Protein AF-A0A9D4U9C9-F1 (afdb_monomer_lite)

InterPro domains:
  IPR002347 Short-chain dehydrogenase/reductase SDR [PF00106] (94-155)
  IPR036291 NAD(P)-binding domain superfamily [SSF51735] (17-154)

Secondary structure (DSSP, 8-state):
------TT--PPPHHHHHHHHIIIIIIHHHHHHHHGGGPPP-TT-EEEEEE--GGGSGGG-S-HHHHHHHH-TTT--HHHHHHHHHHHHHHHHTT--TTTT--SSSHHHHHHHHHHHHHHHHHHHHGGGGS-TTS--EEEEEE---S--SGGGT--TTS-----

Sequence (164 aa):
MFKQETSEGFIIEYKSAKACIDANYYGAKHVTEALIPLLRPSSQGARIINVGSDYGQLSHLQSTKLQQELANLDNLSEAFIDKLLDTYLSDVKCQSLEGKGWPLKFPSYKMSKVALHAYTRVLAREVEKKLSPTSGRVFVNCVHPGYVRTDLTSLTDNQAWIPS

Foldseek 3Di:
DDDDDDDDDDQDDLVNLCVLLCVLAVVLVVVCLVCLAVQAADPVAAEAERAAAVLLQLVQFQDPVVSVCLVDLVNQDLVVLVVVSVVVSVCSVVVNPPPPRAGDPPRSNSSSRVSVQSVLSNCQVCSVVSYDPRNPHYYGYYDHPPDDDDVVVVDDPPDDDDDD

Organism: Adiantum capillus-veneris (NCBI:txid13818)

Radius of gyration: 18.34 Å; chains: 1; bounding box: 50×35×54 Å

pLDDT: mean 88.56, std 17.28, range [29.8, 98.88]

Structure (mmCIF, N/CA/C/O backbone):
data_AF-A0A9D4U9C9-F1
#
_entry.id   AF-A0A9D4U9C9-F1
#
loop_
_atom_site.group_PDB
_atom_site.id
_atom_site.type_symbol
_atom_site.label_atom_id
_atom_site.label_alt_id
_atom_site.label_comp_id
_atom_site.label_asym_id
_atom_site.label_entity_id
_atom_site.label_seq_id
_atom_site.pdbx_PDB_ins_code
_atom_site.Cartn_x
_atom_site.Cartn_y
_atom_site.Cartn_z
_atom_site.occupancy
_atom_site.B_iso_or_equiv
_atom_site.auth_seq_id
_atom_site.auth_comp_id
_atom_site.auth_asym_id
_atom_site.auth_atom_id
_atom_site.pdbx_PDB_model_num
ATOM 1 N N . MET A 1 1 ? -29.931 -2.023 32.016 1.00 37.03 1 MET A N 1
ATOM 2 C CA . MET A 1 1 ? -29.240 -2.555 30.821 1.00 37.03 1 MET A CA 1
ATOM 3 C C . MET A 1 1 ? -28.794 -1.354 30.007 1.00 37.03 1 MET A C 1
ATOM 5 O O . MET A 1 1 ? -29.619 -0.723 29.361 1.00 37.03 1 MET A O 1
ATOM 9 N N . PHE A 1 2 ? -27.548 -0.925 30.204 1.00 31.56 2 PHE A N 1
ATOM 10 C CA . PHE A 1 2 ? -27.045 0.353 29.703 1.00 31.56 2 PHE A CA 1
ATOM 11 C C . PHE A 1 2 ? -26.858 0.292 28.184 1.00 31.56 2 PHE A C 1
ATOM 13 O O . PHE A 1 2 ? -26.048 -0.487 27.691 1.00 31.56 2 PHE A O 1
ATOM 20 N N . LYS A 1 3 ? -27.633 1.098 27.454 1.00 29.80 3 LYS A N 1
ATOM 21 C CA . LYS A 1 3 ? -27.318 1.497 26.082 1.00 29.80 3 LYS A CA 1
ATOM 22 C C . LYS A 1 3 ? -26.394 2.704 26.185 1.00 29.80 3 LYS A C 1
ATOM 24 O O . LYS A 1 3 ? -26.773 3.692 26.807 1.00 29.80 3 LYS A O 1
ATOM 29 N N . GLN A 1 4 ? -25.203 2.608 25.611 1.00 31.89 4 GLN A N 1
ATOM 30 C CA . GLN A 1 4 ? -24.349 3.764 25.387 1.00 31.89 4 GLN A CA 1
ATOM 31 C C . GLN A 1 4 ? -24.415 4.071 23.892 1.00 31.89 4 GLN A C 1
ATOM 33 O O . GLN A 1 4 ? -24.000 3.263 23.064 1.00 31.89 4 GLN A O 1
ATOM 38 N N . GLU A 1 5 ? -25.045 5.196 23.566 1.00 37.53 5 GLU A N 1
ATOM 39 C CA . GLU A 1 5 ? -25.070 5.773 22.228 1.00 37.53 5 GLU A CA 1
ATOM 40 C C . GLU A 1 5 ? -23.683 6.344 21.931 1.00 37.53 5 GLU A C 1
ATOM 42 O O . GLU A 1 5 ? -23.244 7.300 22.568 1.00 37.53 5 GLU A O 1
ATOM 47 N N . THR A 1 6 ? -22.980 5.754 20.969 1.00 42.06 6 THR A N 1
ATOM 48 C CA . THR A 1 6 ? -21.920 6.456 20.250 1.00 42.06 6 THR A CA 1
ATOM 49 C C . THR A 1 6 ? -22.550 7.056 19.001 1.00 42.06 6 THR A C 1
ATOM 51 O O . THR A 1 6 ? -23.254 6.382 18.248 1.00 42.06 6 THR A O 1
ATOM 54 N N . SER A 1 7 ? -22.350 8.359 18.820 1.00 43.81 7 SER A N 1
ATOM 55 C CA . SER A 1 7 ? -22.790 9.124 17.656 1.00 43.81 7 SER A CA 1
ATOM 56 C C . SER A 1 7 ? -22.290 8.456 16.367 1.00 43.81 7 SER A C 1
ATOM 58 O O . SER A 1 7 ? -21.103 8.526 16.057 1.00 43.81 7 SER A O 1
ATOM 60 N N . GLU A 1 8 ? -23.201 7.770 15.674 1.00 47.50 8 GLU A N 1
ATOM 61 C CA . GLU A 1 8 ? -23.039 7.106 14.371 1.00 47.50 8 GLU A CA 1
ATOM 62 C C . GLU A 1 8 ? -21.819 6.170 14.240 1.00 47.50 8 GLU A C 1
ATOM 64 O O . GLU A 1 8 ? -20.946 6.335 13.387 1.00 47.50 8 GLU A O 1
ATOM 69 N N . GLY A 1 9 ? -21.771 5.125 15.071 1.00 51.41 9 GLY A N 1
ATOM 70 C CA . GLY A 1 9 ? -20.818 4.023 14.917 1.00 51.41 9 GLY A CA 1
ATOM 71 C C . GLY A 1 9 ? -21.120 3.158 13.687 1.00 51.41 9 GLY A C 1
ATOM 72 O O . GLY A 1 9 ? -21.852 2.175 13.779 1.00 51.41 9 GLY A O 1
ATOM 73 N N . PHE A 1 10 ? -20.557 3.504 12.527 1.00 58.72 10 PHE A N 1
ATOM 74 C CA . PHE A 1 10 ? -20.609 2.652 11.335 1.00 58.72 10 PHE A CA 1
ATOM 75 C C . PHE A 1 10 ? -19.881 1.326 11.610 1.00 58.72 10 PHE A C 1
ATOM 77 O O . PHE A 1 10 ? -18.657 1.291 11.750 1.00 58.72 10 PHE A O 1
ATOM 84 N N . ILE A 1 11 ? -20.630 0.223 11.671 1.00 79.69 11 ILE A N 1
ATOM 85 C CA . ILE A 1 11 ? -20.063 -1.128 11.711 1.00 79.69 11 ILE A CA 1
ATOM 86 C C . ILE A 1 11 ? -19.417 -1.398 10.354 1.00 79.69 11 ILE A C 1
ATOM 88 O O . ILE A 1 11 ? -20.082 -1.382 9.318 1.00 79.69 11 ILE A O 1
ATOM 92 N N . ILE A 1 12 ? -18.113 -1.660 10.352 1.00 88.06 12 ILE A N 1
ATOM 93 C CA . ILE A 1 12 ? -17.414 -2.080 9.139 1.00 88.06 12 ILE A CA 1
ATOM 94 C C . ILE A 1 12 ? -17.573 -3.589 9.015 1.00 88.06 12 ILE A C 1
ATOM 96 O O . ILE A 1 12 ? -17.103 -4.359 9.857 1.00 88.06 12 ILE A O 1
ATOM 100 N N . GLU A 1 13 ? -18.238 -4.019 7.948 1.00 93.94 13 GLU A N 1
ATOM 101 C CA . GLU A 1 13 ? -18.371 -5.433 7.634 1.00 93.94 13 GLU A CA 1
ATOM 102 C C . GLU A 1 13 ? -17.012 -6.002 7.199 1.00 93.94 13 GLU A C 1
ATOM 104 O O . GLU A 1 13 ? -16.376 -5.503 6.266 1.00 93.94 13 GLU A O 1
ATOM 109 N N . TYR A 1 14 ? -16.585 -7.097 7.835 1.00 96.50 14 TYR A N 1
ATOM 110 C CA . TYR A 1 14 ? -15.326 -7.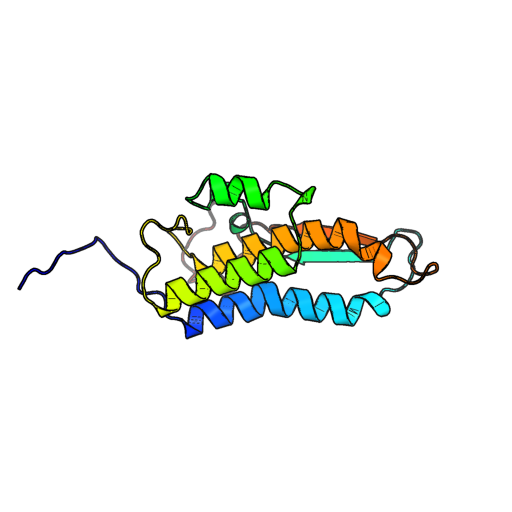773 7.509 1.00 96.50 14 TYR A CA 1
ATOM 111 C C . TYR A 1 14 ? -15.216 -8.140 6.024 1.00 96.50 14 TYR A C 1
ATOM 113 O O . TYR A 1 14 ? -14.166 -7.936 5.420 1.00 96.50 14 TYR A O 1
ATOM 121 N N . LYS A 1 15 ? -16.298 -8.646 5.417 1.00 97.50 15 LYS A N 1
ATOM 122 C CA . LYS A 1 15 ? -16.316 -9.033 4.000 1.00 97.50 15 LYS A CA 1
ATOM 123 C C . LYS A 1 15 ? -16.020 -7.840 3.090 1.00 97.50 15 LYS A C 1
ATOM 125 O O . LYS A 1 15 ? -15.173 -7.949 2.207 1.00 97.50 15 LYS A O 1
ATOM 130 N N . SER A 1 16 ? -16.668 -6.706 3.342 1.00 95.81 16 SER A N 1
ATOM 131 C CA . SER A 1 16 ? -16.469 -5.465 2.589 1.00 95.81 16 SER A CA 1
ATOM 132 C C . SER A 1 16 ? -15.063 -4.885 2.799 1.00 95.81 16 SER A C 1
ATOM 134 O O . SER A 1 16 ? -14.400 -4.502 1.834 1.00 95.81 16 SER A O 1
ATOM 136 N N . ALA A 1 17 ? -14.552 -4.896 4.036 1.00 97.25 17 ALA A N 1
ATOM 137 C CA . ALA A 1 17 ? -13.182 -4.471 4.333 1.00 97.25 17 ALA A CA 1
ATOM 138 C C . ALA A 1 17 ? -12.135 -5.344 3.629 1.00 97.25 17 ALA A C 1
ATOM 140 O O . ALA A 1 17 ? -11.209 -4.822 3.005 1.00 97.25 17 ALA A O 1
ATOM 141 N N . LYS A 1 18 ? -12.311 -6.669 3.696 1.00 98.50 18 LYS A N 1
ATOM 142 C CA . LYS A 1 18 ? -11.435 -7.637 3.040 1.00 98.50 18 LYS A CA 1
ATOM 143 C C . LYS A 1 18 ? -11.464 -7.463 1.527 1.00 98.50 18 LYS A C 1
ATOM 145 O O . LYS A 1 18 ? -10.404 -7.350 0.934 1.00 98.50 18 LYS A O 1
ATOM 150 N N . ALA A 1 19 ? -12.644 -7.358 0.916 1.00 98.50 19 ALA A N 1
ATOM 151 C CA . ALA A 1 19 ? -12.771 -7.141 -0.525 1.00 98.50 19 ALA A CA 1
ATOM 152 C C . ALA A 1 19 ? -12.072 -5.847 -0.982 1.00 98.50 19 ALA A C 1
ATOM 154 O O . ALA A 1 19 ? -11.390 -5.840 -2.004 1.00 98.50 19 ALA A O 1
ATOM 155 N N . CYS A 1 20 ? -12.186 -4.767 -0.201 1.00 98.25 20 CYS A N 1
ATOM 156 C CA . CYS A 1 20 ? -11.501 -3.507 -0.484 1.00 98.25 20 CYS A CA 1
ATOM 157 C C . CYS A 1 20 ? -9.971 -3.656 -0.449 1.00 98.25 20 CYS A C 1
ATOM 159 O O . CYS A 1 20 ? -9.287 -3.203 -1.367 1.00 98.25 20 CYS A O 1
ATOM 161 N N . ILE A 1 21 ? -9.431 -4.310 0.584 1.00 98.75 21 ILE A N 1
ATOM 162 C CA . ILE A 1 21 ? -7.988 -4.547 0.727 1.00 98.75 21 ILE A CA 1
ATOM 163 C C . ILE A 1 21 ? -7.473 -5.518 -0.341 1.00 98.75 21 ILE A C 1
ATOM 165 O O . ILE A 1 21 ? -6.440 -5.254 -0.958 1.00 98.75 21 ILE A O 1
ATOM 169 N N . ASP A 1 22 ? -8.210 -6.597 -0.600 1.00 98.69 22 ASP A N 1
ATOM 170 C CA . ASP A 1 22 ? -7.884 -7.584 -1.625 1.00 98.69 22 ASP A CA 1
ATOM 171 C C . ASP A 1 22 ? -7.781 -6.921 -3.001 1.00 98.69 22 ASP A C 1
ATOM 173 O O . ASP A 1 22 ? -6.810 -7.152 -3.710 1.00 98.69 22 ASP A O 1
ATOM 177 N N . ALA A 1 23 ? -8.732 -6.060 -3.374 1.00 97.88 23 ALA A N 1
ATOM 178 C CA . ALA A 1 23 ? -8.707 -5.387 -4.671 1.00 97.88 23 ALA A CA 1
ATOM 179 C C . ALA A 1 23 ? -7.589 -4.334 -4.765 1.00 97.88 23 ALA A C 1
ATOM 181 O O . ALA A 1 23 ? -6.812 -4.321 -5.720 1.00 97.88 23 ALA A O 1
ATOM 182 N N . ASN A 1 24 ? -7.499 -3.445 -3.772 1.00 98.50 24 ASN A N 1
ATOM 183 C CA . ASN A 1 24 ? -6.677 -2.237 -3.872 1.00 98.50 24 ASN A CA 1
ATOM 184 C C . ASN A 1 24 ? -5.204 -2.451 -3.510 1.00 98.50 24 ASN A C 1
ATOM 186 O O . ASN A 1 24 ? -4.358 -1.691 -3.982 1.00 98.50 24 ASN A O 1
ATOM 190 N N . TYR A 1 25 ? -4.903 -3.429 -2.654 1.00 98.81 25 TYR A N 1
ATOM 191 C CA . TYR A 1 25 ? -3.541 -3.730 -2.220 1.00 98.81 25 TYR A CA 1
ATOM 192 C C . TYR A 1 25 ? -3.058 -5.064 -2.783 1.00 98.81 25 TYR A C 1
ATOM 194 O O . TYR A 1 25 ? -2.156 -5.066 -3.619 1.00 98.81 25 TYR A O 1
ATOM 202 N N . TYR A 1 26 ? -3.664 -6.187 -2.381 1.00 98.75 26 TYR A N 1
ATOM 203 C CA . TYR A 1 26 ? -3.169 -7.509 -2.785 1.00 98.75 26 TYR A CA 1
ATOM 204 C C . TYR A 1 26 ? -3.287 -7.728 -4.296 1.00 98.75 26 TYR A C 1
ATOM 206 O O . TYR A 1 26 ? -2.359 -8.235 -4.914 1.00 98.75 26 TYR A O 1
ATOM 214 N N . GLY A 1 27 ? -4.378 -7.283 -4.918 1.00 98.50 27 GLY A N 1
ATOM 215 C CA . GLY A 1 27 ? -4.575 -7.345 -6.363 1.00 98.50 27 GLY A CA 1
ATOM 216 C C . GLY A 1 27 ? -3.506 -6.553 -7.111 1.00 98.50 27 GLY A C 1
ATOM 217 O O . GLY A 1 27 ? -2.857 -7.091 -8.004 1.00 98.50 27 GLY A O 1
ATOM 218 N N . ALA A 1 28 ? -3.258 -5.307 -6.695 1.00 98.12 28 ALA A N 1
ATOM 219 C CA . ALA A 1 28 ? -2.200 -4.477 -7.267 1.00 98.12 28 ALA A CA 1
ATOM 220 C C . ALA A 1 28 ? -0.809 -5.106 -7.081 1.00 98.12 28 ALA A C 1
ATOM 222 O O . ALA A 1 28 ? -0.042 -5.175 -8.042 1.00 98.12 28 ALA A O 1
ATOM 223 N N . LYS A 1 29 ? -0.502 -5.611 -5.879 1.00 98.19 29 LYS A N 1
ATOM 224 C CA . LYS A 1 29 ? 0.742 -6.328 -5.563 1.00 98.19 29 LYS A CA 1
ATOM 225 C C . LYS A 1 29 ? 0.926 -7.539 -6.478 1.00 98.19 29 LYS A C 1
ATOM 227 O O . LYS A 1 29 ? 1.900 -7.586 -7.220 1.00 98.19 29 LYS A O 1
ATOM 232 N N . HIS A 1 30 ? -0.028 -8.468 -6.500 1.00 98.44 30 HIS A N 1
ATOM 233 C CA . HIS A 1 30 ? 0.087 -9.715 -7.261 1.00 98.44 30 HIS A CA 1
ATOM 234 C C . HIS A 1 30 ? 0.164 -9.484 -8.772 1.00 98.44 30 HIS A C 1
ATOM 236 O O . HIS A 1 30 ? 0.986 -10.106 -9.441 1.00 98.44 30 HIS A O 1
ATOM 242 N N . VAL A 1 31 ? -0.653 -8.574 -9.318 1.00 98.19 31 VAL A N 1
ATOM 243 C CA . VAL A 1 31 ? -0.574 -8.205 -10.741 1.00 98.19 31 VAL A CA 1
ATOM 244 C C . VAL A 1 31 ? 0.796 -7.618 -11.052 1.00 98.19 31 VAL A C 1
ATOM 246 O O . VAL A 1 31 ? 1.417 -8.000 -12.039 1.00 98.19 31 VAL A O 1
ATOM 249 N N . THR A 1 32 ? 1.296 -6.724 -10.199 1.00 96.38 32 THR A N 1
ATOM 250 C CA . THR A 1 32 ? 2.615 -6.125 -10.394 1.00 96.38 32 THR A CA 1
ATOM 251 C C . THR A 1 32 ? 3.703 -7.194 -10.388 1.00 96.38 32 THR A C 1
ATOM 253 O O . THR A 1 32 ? 4.480 -7.269 -11.333 1.00 96.38 32 THR A O 1
ATOM 256 N N . GLU A 1 33 ? 3.727 -8.070 -9.386 1.00 95.00 33 GLU A N 1
ATOM 257 C CA . GLU A 1 33 ? 4.725 -9.138 -9.276 1.00 95.00 33 GLU A CA 1
ATOM 258 C C . GLU A 1 33 ? 4.700 -10.109 -10.455 1.00 95.00 33 GLU A C 1
ATOM 260 O O . GLU A 1 33 ? 5.757 -10.450 -10.984 1.00 95.00 33 GLU A O 1
ATOM 265 N N . ALA A 1 34 ? 3.510 -10.500 -10.913 1.00 96.31 34 ALA A N 1
ATOM 266 C CA . ALA A 1 34 ? 3.357 -11.376 -12.069 1.00 96.31 34 ALA A CA 1
ATOM 267 C C . ALA A 1 34 ? 3.852 -10.727 -13.374 1.00 96.31 34 ALA A C 1
ATOM 269 O O . ALA A 1 34 ? 4.315 -11.426 -14.275 1.00 96.31 34 ALA A O 1
ATOM 270 N N . LEU A 1 35 ? 3.763 -9.397 -13.486 1.00 94.81 35 LEU A N 1
ATOM 271 C CA . LEU A 1 35 ? 4.121 -8.659 -14.698 1.00 94.81 35 LEU A CA 1
ATOM 272 C C . LEU A 1 35 ? 5.553 -8.108 -14.698 1.00 94.81 35 LEU A C 1
ATOM 274 O O . LEU A 1 35 ? 6.053 -7.788 -15.776 1.00 94.81 35 LEU A O 1
ATOM 278 N N . ILE A 1 36 ? 6.237 -8.023 -13.548 1.00 93.25 36 ILE A N 1
ATOM 279 C CA . ILE A 1 36 ? 7.635 -7.550 -13.455 1.00 93.25 36 ILE A CA 1
ATOM 280 C C . ILE A 1 36 ? 8.560 -8.263 -14.462 1.00 93.25 36 ILE A C 1
ATOM 282 O O . ILE A 1 36 ? 9.261 -7.559 -15.194 1.00 93.25 36 ILE A O 1
ATOM 286 N N . PRO A 1 37 ? 8.550 -9.608 -14.591 1.00 90.12 37 PRO A N 1
ATOM 287 C CA . PRO A 1 37 ? 9.417 -10.303 -15.549 1.00 90.12 37 PRO A CA 1
ATOM 288 C C . PRO A 1 37 ? 9.104 -9.987 -17.018 1.00 90.12 37 PRO A C 1
ATOM 290 O O . PRO A 1 37 ? 9.945 -10.200 -17.887 1.00 90.12 37 PRO A O 1
ATOM 293 N N . LEU A 1 38 ? 7.897 -9.487 -17.305 1.00 91.50 38 LEU A N 1
ATOM 294 C CA . LEU A 1 38 ? 7.423 -9.153 -18.650 1.00 91.50 38 LEU A CA 1
ATOM 295 C C . LEU A 1 38 ? 7.651 -7.677 -19.014 1.00 91.50 38 LEU A C 1
ATOM 297 O O . LEU A 1 38 ? 7.319 -7.259 -20.129 1.00 91.50 38 LEU A O 1
ATOM 301 N N . LEU A 1 39 ? 8.204 -6.868 -18.101 1.00 90.56 39 LEU A N 1
ATOM 302 C CA . LEU A 1 39 ? 8.535 -5.476 -18.387 1.00 90.56 39 LEU A CA 1
ATOM 303 C C . LEU A 1 39 ? 9.561 -5.404 -19.518 1.00 90.56 39 LEU A C 1
ATOM 305 O O . LEU A 1 39 ? 10.682 -5.905 -19.421 1.00 90.56 39 LEU A O 1
ATOM 309 N N . ARG A 1 40 ? 9.168 -4.745 -20.609 1.00 87.62 40 ARG A N 1
ATOM 310 C CA . ARG A 1 40 ? 10.037 -4.564 -21.770 1.00 87.62 40 ARG 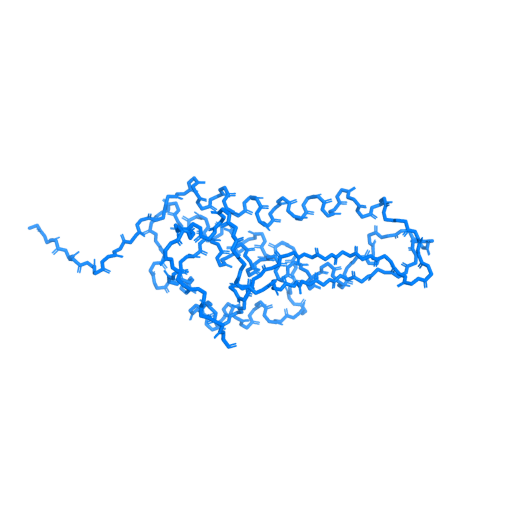A CA 1
ATOM 311 C C . ARG A 1 40 ? 11.127 -3.534 -21.463 1.00 87.62 40 ARG A C 1
ATOM 313 O O . ARG A 1 40 ? 10.798 -2.464 -20.939 1.00 87.62 40 ARG A O 1
ATOM 320 N N . PRO A 1 41 ? 12.384 -3.795 -21.863 1.00 84.88 41 PRO A N 1
ATOM 321 C CA . PRO A 1 41 ? 13.428 -2.784 -21.834 1.00 84.88 41 PRO A CA 1
ATOM 322 C C . PRO A 1 41 ? 13.002 -1.549 -22.632 1.00 84.88 41 PRO A C 1
ATOM 324 O O . PRO A 1 41 ? 12.428 -1.650 -23.717 1.00 84.88 41 PRO A O 1
ATOM 327 N N . SER A 1 42 ? 13.292 -0.372 -22.090 1.00 85.00 42 SER A N 1
ATOM 328 C CA . SER A 1 42 ? 12.998 0.919 -22.711 1.00 85.00 42 SER A CA 1
ATOM 329 C C . SER A 1 42 ? 14.190 1.840 -22.506 1.00 85.00 42 SER A C 1
ATOM 331 O O . SER A 1 42 ? 14.708 1.935 -21.393 1.00 85.00 42 SER A O 1
ATOM 333 N N . SER A 1 43 ? 14.595 2.567 -23.550 1.00 87.12 43 SER A N 1
ATOM 334 C CA . SER A 1 43 ? 15.657 3.580 -23.451 1.00 87.12 43 SER A CA 1
ATOM 335 C C . SER A 1 43 ? 15.299 4.719 -22.488 1.00 87.12 43 SER A C 1
ATOM 337 O O . SER A 1 43 ? 16.187 5.358 -21.935 1.00 87.12 43 SER A O 1
ATOM 339 N N . GLN A 1 44 ? 14.004 4.941 -22.241 1.00 90.69 44 GLN A N 1
ATOM 340 C CA . GLN A 1 44 ? 13.487 5.915 -21.273 1.00 90.69 44 GLN A CA 1
ATOM 341 C C . GLN A 1 44 ? 13.139 5.285 -19.910 1.00 90.69 44 GLN A C 1
ATOM 343 O O . GLN A 1 44 ? 12.641 5.976 -19.022 1.00 90.69 44 GLN A O 1
ATOM 348 N N . GLY A 1 45 ? 13.377 3.980 -19.748 1.00 90.50 45 GLY A N 1
ATOM 349 C CA . GLY A 1 45 ? 12.982 3.176 -18.594 1.00 90.50 45 GLY A CA 1
ATOM 350 C C . GLY A 1 45 ? 11.525 2.698 -18.639 1.00 90.50 45 GLY A C 1
ATOM 351 O O . GLY A 1 45 ? 10.643 3.371 -19.182 1.00 90.50 45 GLY A O 1
ATOM 352 N N . ALA A 1 46 ? 11.269 1.510 -18.083 1.00 93.06 46 ALA A N 1
ATOM 353 C CA . ALA A 1 46 ? 9.909 1.003 -17.892 1.00 93.06 46 ALA A CA 1
ATOM 354 C C . ALA A 1 46 ? 9.251 1.674 -16.675 1.00 93.06 46 ALA A C 1
ATOM 356 O O . ALA A 1 46 ? 9.927 2.280 -15.838 1.00 93.06 46 ALA A O 1
ATOM 357 N N . ARG A 1 47 ? 7.921 1.609 -16.577 1.00 94.75 47 ARG A N 1
ATOM 358 C CA . ARG A 1 47 ? 7.161 2.339 -15.554 1.00 94.75 47 ARG A CA 1
ATOM 359 C C . ARG A 1 47 ? 6.131 1.439 -14.890 1.00 94.75 47 ARG A C 1
ATOM 361 O O . ARG A 1 47 ? 5.360 0.780 -15.578 1.00 94.75 47 ARG A O 1
ATOM 368 N N . ILE A 1 48 ? 6.090 1.488 -13.565 1.00 96.81 48 ILE A N 1
ATOM 369 C CA . ILE A 1 48 ? 5.006 0.961 -12.740 1.00 96.81 48 ILE A CA 1
ATOM 370 C C . ILE A 1 48 ? 4.376 2.163 -12.042 1.00 96.81 48 ILE A C 1
ATOM 372 O O . ILE A 1 48 ? 5.044 2.862 -11.277 1.00 96.81 48 ILE A O 1
ATOM 376 N N . ILE A 1 49 ? 3.103 2.426 -12.331 1.00 98.12 49 ILE A N 1
ATOM 377 C CA . ILE A 1 49 ? 2.355 3.533 -11.734 1.00 98.12 49 ILE A CA 1
ATOM 378 C C . ILE A 1 49 ? 1.158 2.957 -10.987 1.00 98.12 49 ILE A C 1
ATOM 380 O O . ILE A 1 49 ? 0.199 2.494 -11.600 1.00 98.12 49 ILE A O 1
ATOM 384 N N . ASN A 1 50 ? 1.214 3.007 -9.660 1.00 98.50 50 ASN A N 1
ATOM 385 C CA . ASN A 1 50 ? 0.097 2.632 -8.807 1.00 98.50 50 ASN A CA 1
ATOM 386 C C . ASN A 1 50 ? -0.862 3.817 -8.658 1.00 98.50 50 ASN A C 1
ATOM 388 O O . ASN A 1 50 ? -0.454 4.926 -8.310 1.00 98.50 50 ASN A O 1
ATOM 392 N N . VAL A 1 51 ? -2.154 3.590 -8.897 1.00 98.25 51 VAL A N 1
ATOM 393 C CA . VAL A 1 51 ? -3.181 4.621 -8.693 1.00 98.25 51 VAL A CA 1
ATOM 394 C C . VAL A 1 51 ? -3.577 4.646 -7.215 1.00 98.25 51 VAL A C 1
ATOM 396 O O . VAL A 1 51 ? -4.345 3.813 -6.723 1.00 98.25 51 VAL A O 1
ATOM 399 N N . GLY A 1 52 ? -3.003 5.599 -6.492 1.00 97.25 52 GLY A N 1
ATOM 400 C CA . GLY A 1 52 ? -3.197 5.835 -5.069 1.00 97.25 52 GLY A CA 1
ATOM 401 C C . GLY A 1 52 ? -4.404 6.712 -4.748 1.00 97.25 52 GLY A C 1
ATOM 402 O O . GLY A 1 52 ? -5.409 6.727 -5.456 1.00 97.25 52 GLY A O 1
ATOM 403 N N . SER A 1 53 ? -4.300 7.426 -3.630 1.00 97.75 53 SER A N 1
ATOM 404 C CA . SER A 1 53 ? -5.225 8.479 -3.199 1.00 97.75 53 SER A CA 1
ATOM 405 C C . SER A 1 53 ? -4.499 9.404 -2.227 1.00 97.75 53 SER A C 1
ATOM 407 O O . SER A 1 53 ? -3.576 8.965 -1.544 1.00 97.75 53 SER A O 1
ATOM 409 N N . ASP A 1 54 ? -4.955 10.641 -2.072 1.00 96.88 54 ASP A N 1
ATOM 410 C CA . ASP A 1 54 ? -4.648 11.456 -0.888 1.00 96.88 54 ASP A CA 1
ATOM 411 C C . ASP A 1 54 ? -4.845 10.672 0.430 1.00 96.88 54 ASP A C 1
ATOM 413 O O . ASP A 1 54 ? -4.015 10.734 1.329 1.00 96.88 54 ASP A O 1
ATOM 417 N N . TYR A 1 55 ? -5.851 9.799 0.476 1.00 97.38 55 TYR A N 1
ATOM 418 C CA . TYR A 1 55 ? -6.162 8.865 1.555 1.00 97.38 55 TYR A CA 1
ATOM 419 C C . TYR A 1 55 ? -5.094 7.803 1.855 1.00 97.38 55 TYR A C 1
ATOM 421 O O . TYR A 1 55 ? -5.223 7.092 2.850 1.00 97.38 55 TYR A O 1
ATOM 429 N N . GLY A 1 56 ? -4.033 7.708 1.050 1.00 97.25 56 GLY A N 1
ATOM 430 C CA . GLY A 1 56 ? -2.837 6.929 1.371 1.00 97.25 56 GLY A CA 1
ATOM 431 C C . GLY A 1 56 ? -1.795 7.681 2.209 1.00 97.25 56 GLY A C 1
ATOM 432 O O . GLY A 1 56 ? -0.758 7.107 2.541 1.00 97.25 56 GLY A O 1
ATOM 433 N N . GLN A 1 57 ? -2.023 8.956 2.544 1.00 97.81 57 GLN A N 1
ATOM 434 C CA . GLN A 1 57 ? -1.133 9.723 3.416 1.00 97.81 57 GLN A CA 1
ATOM 435 C C . GLN A 1 57 ? -1.156 9.197 4.858 1.00 97.81 57 GLN A C 1
ATOM 437 O O . GLN A 1 57 ? -2.213 8.909 5.423 1.00 97.81 57 GLN A O 1
ATOM 442 N N . LEU A 1 58 ? 0.024 9.136 5.484 1.00 97.81 58 LEU A N 1
ATOM 443 C CA . LEU A 1 58 ? 0.182 8.633 6.854 1.00 97.81 58 LEU A CA 1
ATOM 444 C C . LEU A 1 58 ? -0.561 9.492 7.889 1.00 97.81 58 LEU A C 1
ATOM 446 O O . LEU A 1 58 ? -1.013 8.960 8.897 1.00 97.81 58 LEU A O 1
ATOM 450 N N . SER A 1 59 ? -0.778 10.781 7.607 1.00 96.88 59 SER A N 1
ATOM 451 C CA . SER A 1 59 ? -1.539 11.716 8.453 1.00 96.88 59 SER A CA 1
ATOM 452 C C . SER A 1 59 ? -2.984 11.277 8.730 1.00 96.88 59 SER A C 1
ATOM 454 O O . SER A 1 59 ? -3.617 11.784 9.653 1.00 96.88 59 SER A O 1
ATOM 456 N N . HIS A 1 60 ? -3.523 10.323 7.965 1.00 95.94 60 HIS A N 1
ATOM 457 C CA . HIS A 1 60 ? -4.844 9.756 8.220 1.00 95.94 60 HIS A CA 1
ATOM 458 C C . HIS A 1 60 ? -4.874 8.666 9.300 1.00 95.94 60 HIS A C 1
ATOM 460 O O . HIS A 1 60 ? -5.957 8.352 9.807 1.00 95.94 60 HIS A O 1
ATOM 466 N N . LEU A 1 61 ? -3.726 8.086 9.658 1.00 96.94 61 LEU A N 1
ATOM 467 C CA . LEU A 1 61 ? -3.610 7.163 10.786 1.00 96.94 61 LEU A CA 1
ATOM 468 C C . LEU A 1 61 ? -3.687 7.953 12.090 1.00 96.94 61 LEU A C 1
ATOM 470 O O . LEU A 1 61 ? -3.065 9.001 12.217 1.00 96.94 61 LEU A O 1
ATOM 474 N N . GLN A 1 62 ? -4.404 7.442 13.084 1.00 97.12 62 GLN A N 1
ATOM 475 C CA . GLN A 1 62 ? -4.476 8.091 14.396 1.00 97.12 62 GLN A CA 1
ATOM 476 C C . GLN A 1 62 ? -3.253 7.746 15.267 1.00 97.12 62 GLN A C 1
ATOM 478 O O . GLN A 1 62 ? -2.871 8.521 16.138 1.00 97.12 62 GLN A O 1
ATOM 483 N N . SER A 1 63 ? -2.598 6.605 15.018 1.00 97.25 63 SER A N 1
ATOM 484 C CA . SER A 1 63 ? -1.371 6.217 15.727 1.00 97.25 63 SER A CA 1
ATOM 485 C C . SER A 1 63 ? -0.133 6.878 15.123 1.00 97.25 63 SER A C 1
ATOM 487 O O . SER A 1 63 ? 0.331 6.484 14.054 1.00 97.25 63 SER A O 1
ATOM 489 N N . THR A 1 64 ? 0.461 7.827 15.849 1.00 97.25 64 THR A N 1
ATOM 490 C CA . THR A 1 64 ? 1.752 8.447 15.498 1.00 97.25 64 THR A CA 1
ATOM 491 C C . THR A 1 64 ? 2.884 7.425 15.420 1.00 97.25 64 THR A C 1
ATOM 493 O O . THR A 1 64 ? 3.756 7.538 14.562 1.00 97.25 64 THR A O 1
ATOM 496 N N . LYS A 1 65 ? 2.839 6.380 16.253 1.00 96.94 65 LYS A N 1
ATOM 497 C CA . LYS A 1 65 ? 3.778 5.257 16.188 1.00 96.94 65 LYS A CA 1
ATOM 498 C C . LYS A 1 65 ? 3.687 4.530 14.843 1.00 96.94 65 LYS A C 1
ATOM 500 O O . LYS A 1 65 ? 4.710 4.345 14.193 1.00 96.94 65 LYS A O 1
ATOM 505 N N . LEU A 1 66 ? 2.479 4.177 14.390 1.00 96.19 66 LEU A N 1
ATOM 506 C CA . LEU A 1 66 ? 2.298 3.530 13.081 1.00 96.19 66 LEU A CA 1
ATOM 507 C C . LEU A 1 66 ? 2.736 4.449 11.935 1.00 96.19 66 LEU A C 1
ATOM 509 O O . LEU A 1 66 ? 3.328 3.977 10.967 1.00 96.19 66 LEU A O 1
ATOM 513 N N . GLN A 1 67 ? 2.492 5.760 12.049 1.00 98.19 67 GLN A N 1
ATOM 514 C CA . GLN A 1 67 ? 3.003 6.730 11.077 1.00 98.19 67 GLN A CA 1
ATOM 515 C C . GLN A 1 67 ? 4.535 6.693 10.998 1.00 98.19 67 GLN A C 1
ATOM 517 O O . GLN A 1 67 ? 5.086 6.645 9.903 1.00 98.19 67 GLN A O 1
ATOM 522 N N . GLN A 1 68 ? 5.230 6.676 12.138 1.00 97.88 68 GLN A N 1
ATOM 523 C CA . GLN A 1 68 ? 6.694 6.616 12.190 1.00 97.88 68 GLN A CA 1
ATOM 524 C C . GLN A 1 68 ? 7.240 5.298 11.629 1.00 97.88 68 GLN A C 1
ATOM 526 O O . GLN A 1 68 ? 8.186 5.314 10.842 1.00 97.88 68 GLN A O 1
ATOM 531 N N . GLU A 1 69 ? 6.625 4.167 11.981 1.00 96.75 69 GLU A N 1
ATOM 532 C CA . GLU A 1 69 ? 7.016 2.846 11.475 1.00 96.75 69 GLU A CA 1
ATOM 533 C C . GLU A 1 69 ? 6.851 2.753 9.952 1.00 96.75 69 GLU A C 1
ATOM 535 O O . GLU A 1 69 ? 7.766 2.308 9.264 1.00 96.75 69 GLU A O 1
ATOM 540 N N . LEU A 1 70 ? 5.737 3.250 9.402 1.00 97.06 70 LEU A N 1
ATOM 541 C CA . LEU A 1 70 ? 5.510 3.294 7.953 1.00 97.06 70 LEU A CA 1
ATOM 542 C C . LEU A 1 70 ? 6.387 4.330 7.237 1.00 97.06 70 LEU A C 1
ATOM 544 O O . LEU A 1 70 ? 6.705 4.160 6.058 1.00 97.06 70 LEU A O 1
ATOM 548 N N . ALA A 1 71 ? 6.773 5.421 7.903 1.00 97.19 71 ALA A N 1
ATOM 549 C CA . ALA A 1 71 ? 7.671 6.426 7.341 1.00 97.19 71 ALA A CA 1
ATOM 550 C C . ALA A 1 71 ? 9.118 5.918 7.241 1.00 97.19 71 ALA A C 1
ATOM 552 O O . ALA A 1 71 ? 9.823 6.299 6.303 1.00 97.19 71 ALA A O 1
ATOM 553 N N . ASN A 1 72 ? 9.541 5.038 8.150 1.00 97.00 72 ASN A N 1
ATOM 554 C CA . ASN A 1 72 ? 10.892 4.494 8.196 1.00 97.00 72 ASN A CA 1
ATOM 555 C C . ASN A 1 72 ? 11.141 3.483 7.061 1.00 97.00 72 ASN A C 1
ATOM 557 O O . ASN A 1 72 ? 10.652 2.357 7.096 1.00 97.00 72 ASN A O 1
ATOM 561 N N . LEU A 1 73 ? 11.939 3.879 6.063 1.00 93.31 73 LEU A N 1
ATOM 562 C CA . LEU A 1 73 ? 12.266 3.021 4.922 1.00 93.31 73 LEU A CA 1
ATOM 563 C C . LEU A 1 73 ? 13.049 1.774 5.325 1.00 93.31 73 LEU A C 1
ATOM 565 O O . LEU A 1 73 ? 12.780 0.714 4.766 1.00 93.31 73 LEU A O 1
ATOM 569 N N . ASP A 1 74 ? 13.967 1.868 6.282 1.00 93.19 74 ASP A N 1
ATOM 570 C CA . ASP A 1 74 ? 14.867 0.763 6.638 1.00 93.19 74 ASP A CA 1
ATOM 571 C C . ASP A 1 74 ? 14.099 -0.443 7.192 1.00 93.19 74 ASP A C 1
ATOM 573 O O . ASP A 1 74 ? 14.471 -1.590 6.953 1.00 93.19 74 ASP A O 1
ATOM 577 N N . ASN A 1 75 ? 12.963 -0.183 7.843 1.00 90.12 75 ASN A N 1
ATOM 578 C CA . ASN A 1 75 ? 12.093 -1.210 8.414 1.00 90.12 75 ASN A CA 1
ATOM 579 C C . ASN A 1 75 ? 10.895 -1.563 7.516 1.00 90.12 75 ASN A C 1
ATOM 581 O O . ASN A 1 75 ? 10.167 -2.520 7.798 1.00 90.12 75 ASN A O 1
ATOM 585 N N . LEU A 1 76 ? 10.671 -0.809 6.435 1.00 97.38 76 LEU A N 1
ATOM 586 C CA . LEU A 1 76 ? 9.530 -1.023 5.557 1.00 97.38 76 LEU A CA 1
ATOM 587 C C . LEU A 1 76 ? 9.776 -2.218 4.629 1.00 97.38 76 LEU A C 1
ATOM 589 O O . LEU A 1 76 ? 10.719 -2.233 3.833 1.00 97.38 76 LEU A O 1
ATOM 593 N N . SER A 1 77 ? 8.894 -3.211 4.705 1.00 97.75 77 SER A N 1
ATOM 594 C CA . SER A 1 77 ? 8.934 -4.433 3.897 1.00 97.75 77 SER A CA 1
ATOM 595 C C . SER A 1 77 ? 7.525 -4.887 3.526 1.00 97.75 77 SER A C 1
ATOM 597 O O . SER A 1 77 ? 6.555 -4.506 4.180 1.00 97.75 77 SER A O 1
ATOM 599 N N . GLU A 1 78 ? 7.408 -5.731 2.498 1.00 97.81 78 GLU A N 1
ATOM 600 C CA . GLU A 1 78 ? 6.124 -6.336 2.123 1.00 97.81 78 GLU A CA 1
ATOM 601 C C . GLU A 1 78 ? 5.508 -7.110 3.301 1.00 97.81 78 GLU A C 1
ATOM 603 O O . GLU A 1 78 ? 4.344 -6.908 3.622 1.00 97.81 78 GLU A O 1
ATOM 608 N N . ALA A 1 79 ? 6.312 -7.897 4.024 1.00 98.25 79 ALA A N 1
ATOM 609 C CA . ALA A 1 79 ? 5.857 -8.665 5.184 1.00 98.25 79 ALA A CA 1
ATOM 610 C C . ALA A 1 79 ? 5.337 -7.779 6.331 1.00 98.25 79 ALA A C 1
ATOM 612 O O . ALA A 1 79 ? 4.372 -8.137 7.006 1.00 98.25 79 ALA A O 1
ATOM 613 N N . PHE A 1 80 ? 5.954 -6.613 6.555 1.00 98.31 80 PHE A N 1
ATOM 614 C CA . PHE A 1 80 ? 5.451 -5.641 7.526 1.00 98.31 80 PHE A CA 1
ATOM 615 C C . PHE A 1 80 ? 4.076 -5.096 7.113 1.00 98.31 80 PHE A C 1
ATOM 617 O O . PHE A 1 80 ? 3.174 -5.022 7.947 1.00 98.31 80 PHE A O 1
ATOM 624 N N . ILE A 1 81 ? 3.902 -4.749 5.833 1.00 98.62 81 ILE A N 1
ATOM 625 C CA . ILE A 1 81 ? 2.638 -4.214 5.306 1.00 98.62 81 ILE A CA 1
ATOM 626 C C . ILE A 1 81 ? 1.535 -5.281 5.355 1.00 98.62 81 ILE A C 1
ATOM 628 O O . ILE A 1 81 ? 0.424 -4.986 5.793 1.00 98.62 81 ILE A O 1
ATOM 632 N N . ASP A 1 82 ? 1.847 -6.521 4.975 1.00 98.62 82 ASP A N 1
ATOM 633 C CA . ASP A 1 82 ? 0.908 -7.646 5.021 1.00 98.62 8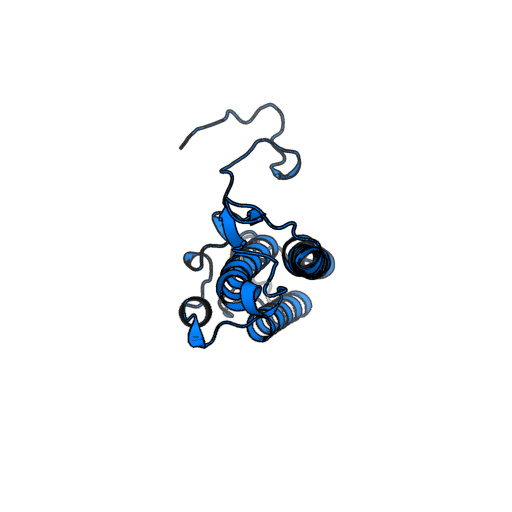2 ASP A CA 1
ATOM 634 C C . ASP A 1 82 ? 0.441 -7.891 6.470 1.00 98.62 82 ASP A C 1
ATOM 636 O O . ASP A 1 82 ? -0.758 -7.902 6.753 1.00 98.62 82 ASP A O 1
ATOM 640 N N . LYS A 1 83 ? 1.376 -7.931 7.432 1.00 98.62 83 LYS A N 1
ATOM 641 C CA . LYS A 1 83 ? 1.056 -8.083 8.862 1.00 98.62 83 LYS A CA 1
ATOM 642 C C . LYS A 1 83 ? 0.222 -6.921 9.416 1.00 98.62 83 LYS A C 1
ATOM 644 O O . LYS A 1 83 ? -0.657 -7.133 10.259 1.00 98.62 83 LYS A O 1
ATOM 649 N N . LEU A 1 84 ? 0.491 -5.690 8.977 1.00 98.38 84 LEU A N 1
ATOM 650 C CA . LEU A 1 84 ? -0.295 -4.511 9.350 1.00 98.38 84 LEU A CA 1
ATOM 651 C C . LEU A 1 84 ? -1.756 -4.667 8.904 1.00 98.38 84 LEU A C 1
ATOM 653 O O . LEU A 1 84 ? -2.671 -4.409 9.689 1.00 98.38 84 LEU A O 1
ATOM 657 N N . LEU A 1 85 ? -1.976 -5.107 7.662 1.00 98.75 85 LEU A N 1
ATOM 658 C CA . LEU A 1 85 ? -3.314 -5.322 7.113 1.00 98.75 85 LEU A CA 1
ATOM 659 C C . LEU A 1 85 ? -4.030 -6.509 7.757 1.00 98.75 85 LEU A C 1
ATOM 661 O O . LEU A 1 85 ? -5.227 -6.405 8.017 1.00 98.75 85 LEU A O 1
ATOM 665 N N . ASP A 1 86 ? -3.317 -7.587 8.080 1.00 98.62 86 ASP A N 1
ATOM 666 C CA . ASP A 1 86 ? -3.876 -8.718 8.828 1.00 98.62 86 ASP A CA 1
ATOM 667 C C . ASP A 1 86 ? -4.349 -8.288 10.219 1.00 98.62 86 ASP A C 1
ATOM 669 O O . ASP A 1 86 ? -5.447 -8.648 10.649 1.00 98.62 86 ASP A O 1
ATOM 673 N N . THR A 1 87 ? -3.555 -7.457 10.902 1.00 98.50 87 THR A N 1
ATOM 674 C CA . THR A 1 87 ? -3.922 -6.888 12.207 1.00 98.50 87 THR A CA 1
ATOM 675 C C . THR A 1 87 ? -5.175 -6.022 12.079 1.00 98.50 87 THR A C 1
ATOM 677 O O . THR A 1 87 ? -6.142 -6.223 12.812 1.00 98.50 87 THR A O 1
ATOM 680 N N . TYR A 1 88 ? -5.206 -5.120 11.094 1.00 98.44 88 TYR A N 1
ATOM 681 C CA . TYR A 1 88 ? -6.378 -4.291 10.817 1.00 98.44 88 TYR A CA 1
ATOM 682 C C . TYR A 1 88 ? -7.631 -5.133 10.513 1.00 98.44 88 TYR A C 1
ATOM 684 O O . TYR A 1 88 ? -8.691 -4.901 11.091 1.00 98.44 88 TYR A O 1
ATOM 692 N N . LEU A 1 89 ? -7.528 -6.139 9.642 1.00 98.44 89 LEU A N 1
ATOM 693 C CA . LEU A 1 89 ? -8.645 -7.017 9.281 1.00 98.44 89 LEU A CA 1
ATOM 694 C C . LEU A 1 89 ? -9.130 -7.863 10.464 1.00 98.44 89 LEU A C 1
ATOM 696 O O . LEU A 1 89 ? -10.336 -8.076 10.604 1.00 98.44 89 LEU A O 1
ATOM 700 N N . SER A 1 90 ? -8.219 -8.319 11.325 1.00 98.25 90 SER A N 1
ATOM 701 C CA . SER A 1 90 ? -8.564 -8.982 12.585 1.00 98.25 90 SER A CA 1
ATOM 702 C C . SER A 1 90 ? -9.345 -8.043 13.505 1.00 98.25 90 SER A C 1
ATOM 704 O O . SER A 1 90 ? -10.375 -8.428 14.058 1.00 98.25 90 SER A O 1
ATOM 706 N N . ASP A 1 91 ? -8.918 -6.786 13.617 1.00 96.81 91 ASP A N 1
ATOM 707 C CA . ASP A 1 91 ? -9.604 -5.794 14.441 1.00 96.81 91 ASP A CA 1
ATOM 708 C C . ASP A 1 91 ? -10.996 -5.449 13.905 1.00 96.81 91 ASP A C 1
ATOM 710 O O . ASP A 1 91 ? -11.931 -5.337 14.701 1.00 96.81 91 ASP A O 1
ATOM 714 N N . VAL A 1 92 ? -11.162 -5.358 12.577 1.00 96.25 92 VAL A N 1
ATOM 715 C CA . VAL A 1 92 ? -12.479 -5.246 11.923 1.00 96.25 92 VAL A CA 1
ATOM 716 C C . VAL A 1 92 ? -13.338 -6.466 12.253 1.00 96.25 92 VAL A C 1
ATOM 718 O O . VAL A 1 92 ? -14.486 -6.321 12.665 1.00 96.25 92 VAL A O 1
ATOM 721 N N . LYS A 1 93 ? -12.797 -7.683 12.108 1.00 96.31 93 LYS A N 1
ATOM 722 C CA . LYS A 1 93 ? -13.532 -8.929 12.374 1.00 96.31 93 LYS A CA 1
ATOM 723 C C . LYS A 1 93 ? -14.047 -8.995 13.813 1.00 96.31 93 LYS A C 1
ATOM 725 O O . LYS A 1 93 ? -15.180 -9.408 14.032 1.00 96.31 93 LYS A O 1
ATOM 730 N N . CYS A 1 94 ? -13.230 -8.557 14.766 1.00 95.44 94 CYS A N 1
ATOM 731 C CA . CYS A 1 94 ? -13.561 -8.516 16.188 1.00 95.44 94 CYS A CA 1
ATOM 732 C C . CYS A 1 94 ? -14.323 -7.249 16.613 1.00 95.44 94 CYS A C 1
ATOM 734 O O . CYS A 1 94 ? -14.562 -7.081 17.804 1.00 95.44 94 CYS A O 1
ATOM 736 N N . GLN A 1 95 ? -14.671 -6.351 15.679 1.00 92.94 95 GLN A N 1
ATOM 737 C CA . GLN A 1 95 ? -15.338 -5.070 15.960 1.00 92.94 95 GLN A CA 1
ATOM 738 C C . GLN A 1 95 ? -14.603 -4.240 17.032 1.00 92.94 95 GLN A C 1
ATOM 740 O O . GLN A 1 95 ? -15.205 -3.649 17.921 1.00 92.94 95 GLN A O 1
ATOM 745 N N . SER A 1 96 ? -13.269 -4.215 16.955 1.00 92.62 96 SER A N 1
ATOM 746 C CA . SER A 1 96 ? -12.377 -3.702 18.006 1.00 92.62 96 SER A CA 1
ATOM 747 C C . SER A 1 96 ? -11.408 -2.634 17.490 1.00 92.62 96 SER A C 1
ATOM 749 O O . SER A 1 96 ? -10.220 -2.662 17.795 1.00 92.62 96 SER A O 1
ATOM 751 N N . LEU A 1 97 ? -11.899 -1.717 16.654 1.00 90.81 97 LEU A N 1
ATOM 752 C CA . LEU A 1 97 ? -11.075 -0.681 16.016 1.00 90.81 97 LEU A CA 1
ATOM 753 C C . LEU A 1 97 ? -10.782 0.519 16.928 1.00 90.81 97 LEU A C 1
ATOM 755 O O . LEU A 1 97 ? -9.790 1.221 16.721 1.00 90.81 97 LEU A O 1
ATOM 759 N N . GLU A 1 98 ? -11.653 0.769 17.905 1.00 89.31 98 GLU A N 1
ATOM 760 C CA . GLU A 1 98 ? -11.577 1.935 18.781 1.00 89.31 98 GLU A CA 1
ATOM 761 C C . GLU A 1 98 ? -10.264 1.956 19.577 1.00 89.31 98 GLU A C 1
ATOM 763 O O . GLU A 1 98 ? -9.794 0.933 20.073 1.00 89.31 98 GLU A O 1
ATOM 768 N N . GLY A 1 99 ? -9.627 3.127 19.650 1.00 90.62 99 GLY A N 1
ATOM 769 C CA . GLY A 1 99 ? -8.376 3.324 20.390 1.00 90.62 99 GLY A CA 1
ATOM 770 C C . GLY A 1 99 ? -7.123 2.674 19.783 1.00 90.62 99 GLY A C 1
ATOM 771 O O . GLY A 1 99 ? -6.024 2.936 20.262 1.00 90.62 99 GLY A O 1
ATOM 772 N N . LYS A 1 100 ? -7.232 1.880 18.707 1.00 94.19 100 LYS A N 1
ATOM 773 C CA . LYS A 1 100 ? -6.081 1.177 18.098 1.00 94.19 100 LYS A CA 1
ATOM 774 C C . LYS A 1 100 ? -5.294 1.990 17.074 1.00 94.19 100 LYS A C 1
ATOM 776 O O . LYS A 1 100 ? -4.307 1.517 16.518 1.00 94.19 100 LYS A O 1
ATOM 781 N N . GLY A 1 101 ? -5.704 3.231 16.832 1.00 95.19 101 GLY A N 1
ATOM 782 C CA . GLY A 1 101 ? -4.963 4.131 15.958 1.00 95.19 101 GLY A CA 1
ATOM 783 C C . GLY A 1 101 ? -5.316 4.033 14.470 1.00 95.19 101 GLY A C 1
ATOM 784 O O . GLY A 1 101 ? -4.632 4.649 13.649 1.00 95.19 101 GLY A O 1
ATOM 785 N N . TRP A 1 102 ? -6.360 3.279 14.114 1.00 96.81 102 TRP A N 1
ATOM 786 C CA . TRP A 1 102 ? -6.860 3.159 12.742 1.00 96.81 102 TRP A CA 1
ATOM 787 C C . TRP A 1 102 ? -7.551 4.445 12.264 1.00 96.81 102 TRP A C 1
ATOM 789 O O . TRP A 1 102 ? -8.007 5.236 13.092 1.00 96.81 102 TRP A O 1
ATOM 799 N N . PRO A 1 103 ? -7.660 4.684 10.944 1.00 95.31 103 PRO A N 1
ATOM 800 C CA . PRO A 1 103 ? -8.390 5.841 10.435 1.00 95.31 103 PRO A CA 1
ATOM 801 C C . PRO A 1 103 ? -9.862 5.841 10.878 1.00 95.31 103 PRO A C 1
ATOM 803 O O . PRO A 1 103 ? -10.485 4.790 10.959 1.00 95.31 103 PRO A O 1
ATOM 806 N N . LEU A 1 104 ? -10.446 7.020 11.107 1.00 89.31 104 LEU A N 1
ATOM 807 C CA . LEU A 1 104 ? -11.837 7.124 11.580 1.00 89.31 104 LEU A CA 1
ATOM 808 C C . LEU A 1 104 ? -12.874 7.049 10.446 1.00 89.31 104 LEU A C 1
ATOM 810 O O . LEU A 1 104 ? -13.884 6.366 10.555 1.00 89.31 104 LEU A O 1
ATOM 814 N N . LYS A 1 105 ? -12.623 7.747 9.330 1.00 90.00 105 LYS A N 1
ATOM 815 C CA . LYS A 1 105 ? -13.530 7.809 8.166 1.00 90.00 105 LYS A CA 1
ATOM 816 C C . LYS A 1 105 ? -12.986 6.989 7.008 1.00 90.00 105 LYS A C 1
ATOM 818 O O . LYS A 1 105 ? -11.825 7.191 6.656 1.00 90.00 105 LYS A O 1
ATOM 823 N N . PHE A 1 106 ? -13.824 6.149 6.400 1.00 92.19 106 PHE A N 1
ATOM 824 C CA . PHE A 1 106 ? -13.463 5.229 5.308 1.00 92.19 106 PHE A CA 1
ATOM 825 C C . PHE A 1 106 ? -12.219 4.366 5.610 1.00 92.19 106 PHE A C 1
ATOM 827 O O . PHE A 1 106 ? -11.286 4.327 4.802 1.00 92.19 106 PHE A O 1
ATOM 834 N N . PRO A 1 107 ? -12.155 3.690 6.774 1.00 95.25 107 PRO A N 1
ATOM 835 C CA . PRO A 1 107 ? -10.926 3.056 7.244 1.00 95.25 107 PRO A CA 1
ATOM 836 C C . PRO A 1 107 ? -10.375 1.997 6.301 1.00 95.25 107 PRO A C 1
ATOM 838 O O . PRO A 1 107 ? -9.175 1.998 6.058 1.00 95.25 107 PRO A O 1
ATOM 841 N N . SER A 1 108 ? -11.214 1.136 5.721 1.00 97.31 108 SER A N 1
ATOM 842 C CA . SER A 1 108 ? -10.722 0.057 4.853 1.00 97.31 108 SER A CA 1
ATOM 843 C C . SER A 1 108 ? -10.114 0.602 3.565 1.00 97.31 108 SER A C 1
ATOM 845 O O . SER A 1 108 ? -9.030 0.183 3.166 1.00 97.31 108 SER A O 1
ATOM 847 N N . TYR A 1 109 ? -10.757 1.607 2.963 1.00 97.75 109 TYR A N 1
ATOM 848 C CA . TYR A 1 109 ? -10.228 2.263 1.772 1.00 97.75 109 TYR A CA 1
ATOM 849 C C . TYR A 1 109 ? -8.918 2.999 2.079 1.00 97.75 109 TYR A C 1
ATOM 851 O O . TYR A 1 109 ? -7.930 2.795 1.372 1.00 97.75 109 TYR A O 1
ATOM 859 N N . LYS A 1 110 ? -8.856 3.760 3.181 1.00 98.25 110 LYS A N 1
ATOM 860 C CA . LYS A 1 110 ? -7.622 4.426 3.631 1.00 98.25 110 LYS A CA 1
ATOM 861 C C . LYS A 1 110 ? -6.497 3.442 3.907 1.00 98.25 110 LYS A C 1
ATOM 863 O O . LYS A 1 110 ? -5.414 3.609 3.363 1.00 98.25 110 LYS A O 1
ATOM 868 N N . MET A 1 111 ? -6.753 2.388 4.679 1.00 98.56 111 MET A N 1
ATOM 869 C CA . MET A 1 111 ? -5.753 1.356 4.959 1.00 98.56 111 MET A CA 1
ATOM 870 C C . MET A 1 111 ? -5.256 0.692 3.674 1.00 98.56 111 MET A C 1
ATOM 872 O O . MET A 1 111 ? -4.051 0.513 3.518 1.00 98.56 111 MET A O 1
ATOM 876 N N . SER A 1 112 ? -6.144 0.422 2.711 1.00 98.75 112 SER A N 1
ATOM 877 C CA . SER A 1 112 ? -5.739 -0.137 1.418 1.00 98.75 112 SER A CA 1
ATOM 878 C C . SER A 1 112 ? -4.824 0.804 0.617 1.00 98.75 112 SER A C 1
ATOM 880 O O . SER A 1 112 ? -3.856 0.353 0.007 1.00 98.75 112 SER A O 1
ATOM 882 N N . LYS A 1 113 ? -5.071 2.124 0.658 1.00 98.62 113 LYS A N 1
ATOM 883 C CA . LYS A 1 113 ? -4.242 3.124 -0.036 1.00 98.62 113 LYS A CA 1
ATOM 884 C C . LYS A 1 113 ? -2.947 3.436 0.714 1.00 98.62 113 LYS A C 1
ATOM 886 O O . LYS A 1 113 ? -1.920 3.597 0.063 1.00 98.62 113 LYS A O 1
ATOM 891 N N . VAL A 1 114 ? -2.951 3.437 2.050 1.00 98.69 114 VAL A N 1
ATOM 892 C CA . VAL A 1 114 ? -1.733 3.525 2.878 1.00 98.69 114 VAL A CA 1
ATOM 893 C C . VAL A 1 114 ? -0.806 2.353 2.558 1.00 98.69 114 VAL A C 1
ATOM 895 O O . VAL A 1 114 ? 0.375 2.559 2.281 1.00 98.69 114 VAL A O 1
ATOM 898 N N . ALA A 1 115 ? -1.349 1.135 2.511 1.00 98.75 115 ALA A N 1
ATOM 899 C CA . ALA A 1 115 ? -0.596 -0.058 2.146 1.00 98.75 115 ALA A CA 1
ATOM 900 C C . ALA A 1 115 ? -0.052 0.010 0.710 1.00 98.75 115 ALA A C 1
ATOM 902 O O . ALA A 1 115 ? 1.121 -0.278 0.492 1.00 98.75 115 ALA A O 1
ATOM 903 N N . LEU A 1 116 ? -0.851 0.465 -0.263 1.00 98.88 116 LEU A N 1
ATOM 904 C CA . LEU A 1 116 ? -0.398 0.638 -1.650 1.00 98.88 116 LEU A CA 1
ATOM 905 C C . LEU A 1 116 ? 0.732 1.678 -1.774 1.00 98.88 116 LEU A C 1
ATOM 907 O O . LEU A 1 116 ? 1.697 1.469 -2.513 1.00 98.88 116 LEU A O 1
ATOM 911 N N . HIS A 1 117 ? 0.650 2.786 -1.033 1.00 98.62 117 HIS A N 1
ATOM 912 C CA . HIS A 1 117 ? 1.702 3.806 -0.986 1.00 98.62 117 HIS A CA 1
ATOM 913 C C . HIS A 1 117 ? 2.992 3.247 -0.373 1.00 98.62 117 HIS A C 1
ATOM 915 O O . HIS A 1 117 ? 4.079 3.441 -0.921 1.00 98.62 117 HIS A O 1
ATOM 921 N N . ALA A 1 118 ? 2.875 2.518 0.738 1.00 98.62 118 ALA A N 1
ATOM 922 C CA . ALA A 1 118 ? 3.997 1.850 1.382 1.00 98.62 118 ALA A CA 1
ATOM 923 C C . ALA A 1 118 ? 4.644 0.808 0.453 1.00 98.62 118 ALA A C 1
ATOM 925 O O . ALA A 1 118 ? 5.857 0.832 0.250 1.00 98.62 118 ALA A O 1
ATOM 926 N N . TYR A 1 119 ? 3.837 -0.036 -0.192 1.00 98.62 119 TYR A N 1
ATOM 927 C CA . TYR A 1 119 ? 4.309 -1.033 -1.152 1.00 98.62 119 TYR A CA 1
ATOM 928 C C . TYR A 1 119 ? 5.004 -0.406 -2.349 1.00 98.62 119 TYR A C 1
ATOM 930 O O . TYR A 1 119 ? 6.047 -0.893 -2.759 1.00 98.62 119 TYR A O 1
ATOM 938 N N . THR A 1 120 ? 4.503 0.718 -2.862 1.00 98.56 120 THR A N 1
ATOM 939 C CA . THR A 1 120 ? 5.174 1.446 -3.949 1.00 98.56 120 THR A CA 1
ATOM 940 C C . THR A 1 120 ? 6.605 1.831 -3.558 1.00 98.56 120 THR A C 1
ATOM 942 O O . THR A 1 120 ? 7.516 1.685 -4.368 1.00 98.56 120 THR A O 1
ATOM 945 N N . ARG A 1 121 ? 6.828 2.279 -2.313 1.00 98.31 121 ARG A N 1
ATOM 946 C CA . ARG A 1 121 ? 8.168 2.634 -1.811 1.00 98.31 121 ARG A CA 1
ATOM 947 C C . ARG A 1 121 ? 9.070 1.408 -1.679 1.00 98.31 121 ARG A C 1
ATOM 949 O O . ARG A 1 121 ? 10.228 1.470 -2.080 1.00 98.31 121 ARG A O 1
ATOM 956 N N . VAL A 1 122 ? 8.538 0.301 -1.152 1.00 98.06 122 VAL A N 1
ATOM 957 C CA . VAL A 1 122 ? 9.267 -0.977 -1.068 1.00 98.06 122 VAL A CA 1
ATOM 958 C C . VAL A 1 122 ? 9.642 -1.460 -2.465 1.00 98.06 122 VAL A C 1
ATOM 960 O O . VAL A 1 122 ? 10.806 -1.733 -2.735 1.00 98.06 122 VAL A O 1
ATOM 963 N N . LEU A 1 123 ? 8.676 -1.495 -3.378 1.00 97.31 123 LEU A N 1
ATOM 964 C CA . LEU A 1 123 ? 8.883 -1.934 -4.745 1.00 97.31 123 LEU A CA 1
ATOM 965 C C . LEU A 1 123 ? 9.895 -1.042 -5.468 1.00 97.31 123 LEU A C 1
ATOM 967 O O . LEU A 1 123 ? 10.781 -1.569 -6.117 1.00 97.31 123 LEU A O 1
ATOM 971 N N . ALA A 1 124 ? 9.847 0.282 -5.313 1.00 96.50 124 ALA A N 1
ATOM 972 C CA . ALA A 1 124 ? 10.838 1.178 -5.914 1.00 96.50 124 ALA A CA 1
ATOM 973 C C . ALA A 1 124 ? 12.283 0.857 -5.489 1.00 96.50 124 ALA A C 1
ATOM 975 O O . ALA A 1 124 ? 13.194 0.979 -6.302 1.00 96.50 124 ALA A O 1
ATOM 976 N N . ARG A 1 125 ? 12.490 0.429 -4.236 1.00 95.00 125 ARG A N 1
ATOM 977 C CA . ARG A 1 125 ? 13.808 0.035 -3.711 1.00 95.00 125 ARG A CA 1
ATOM 978 C C . ARG A 1 125 ? 14.246 -1.349 -4.193 1.00 95.00 125 ARG A C 1
ATOM 980 O O . ARG A 1 125 ? 15.433 -1.597 -4.370 1.00 95.00 125 ARG A O 1
ATOM 987 N N . GLU A 1 126 ? 13.294 -2.260 -4.361 1.00 93.94 126 GLU A N 1
ATOM 988 C CA . GLU A 1 126 ? 13.572 -3.687 -4.541 1.00 93.94 126 GLU A CA 1
ATOM 989 C C . GLU A 1 126 ? 13.351 -4.184 -5.979 1.00 93.94 126 GLU A C 1
ATOM 991 O O . GLU A 1 126 ? 13.791 -5.283 -6.309 1.00 93.94 126 GLU A O 1
ATOM 996 N N . VAL A 1 127 ? 12.697 -3.404 -6.850 1.00 92.75 127 VAL A N 1
ATOM 997 C CA . VAL A 1 127 ? 12.296 -3.840 -8.201 1.00 92.75 127 VAL A CA 1
ATOM 998 C C . VAL A 1 127 ? 13.492 -4.271 -9.039 1.00 92.75 127 VAL A C 1
ATOM 1000 O O . VAL A 1 127 ? 13.401 -5.268 -9.743 1.00 92.75 127 VAL A O 1
ATOM 1003 N N . GLU A 1 128 ? 14.635 -3.595 -8.910 1.00 88.69 128 GLU A N 1
ATOM 1004 C CA . GLU A 1 128 ? 15.856 -3.943 -9.646 1.00 88.69 128 GLU A CA 1
ATOM 1005 C C . GLU A 1 128 ? 16.365 -5.345 -9.290 1.00 88.69 128 GLU A C 1
ATOM 1007 O O . GLU A 1 128 ? 16.851 -6.057 -10.163 1.00 88.69 128 GLU A O 1
ATOM 1012 N N . LYS A 1 129 ? 16.162 -5.801 -8.045 1.00 89.50 129 LYS A N 1
ATOM 1013 C CA . LYS A 1 129 ? 16.518 -7.165 -7.616 1.00 89.50 129 LYS A CA 1
ATOM 1014 C C . LYS A 1 129 ? 15.603 -8.229 -8.227 1.00 89.50 129 LYS A C 1
ATOM 1016 O O . LYS A 1 129 ? 15.979 -9.396 -8.274 1.00 89.50 129 LYS A O 1
ATOM 1021 N N . LYS A 1 130 ? 14.401 -7.839 -8.670 1.00 85.81 130 LYS A N 1
ATOM 1022 C CA . LYS A 1 130 ? 13.410 -8.719 -9.311 1.00 85.81 130 LYS A CA 1
ATOM 1023 C C . LYS A 1 130 ? 13.557 -8.755 -10.846 1.00 85.81 130 LYS A C 1
ATOM 1025 O O . LYS A 1 130 ? 12.776 -9.437 -11.506 1.00 85.81 130 LYS A O 1
ATOM 1030 N N . LEU A 1 131 ? 14.520 -8.030 -11.425 1.00 86.12 131 LEU A N 1
ATOM 1031 C CA . LEU A 1 131 ? 14.687 -7.869 -12.873 1.00 86.12 131 LEU A CA 1
ATOM 1032 C C . LEU A 1 131 ? 15.928 -8.584 -13.423 1.00 86.12 131 LEU A C 1
ATOM 1034 O O . LEU A 1 131 ? 16.905 -8.823 -12.718 1.00 86.12 131 LEU A O 1
ATOM 1038 N N . SER A 1 132 ? 15.896 -8.888 -14.724 1.00 79.62 132 SER A N 1
ATOM 1039 C CA . SER A 1 132 ? 17.086 -9.327 -15.460 1.00 79.62 132 SER A CA 1
ATOM 1040 C C . SER A 1 132 ? 18.078 -8.160 -15.585 1.00 79.62 132 SER A C 1
ATOM 1042 O O . SER A 1 132 ? 17.640 -7.021 -15.775 1.00 79.62 132 SER A O 1
ATOM 1044 N N . PRO A 1 133 ? 19.403 -8.408 -15.616 1.00 78.50 133 PRO A N 1
ATOM 1045 C CA . PRO A 1 133 ? 20.402 -7.380 -15.933 1.00 78.50 133 PRO A CA 1
ATOM 1046 C C . PRO A 1 133 ? 20.129 -6.622 -17.245 1.00 78.50 133 PRO A C 1
ATOM 1048 O O . PRO A 1 133 ? 20.587 -5.498 -17.429 1.00 78.50 133 PRO A O 1
ATOM 1051 N N . THR A 1 134 ? 19.364 -7.222 -18.162 1.00 79.69 134 THR A N 1
ATOM 1052 C CA . THR A 1 134 ? 18.994 -6.639 -19.459 1.00 79.69 134 THR A CA 1
ATOM 1053 C C . THR A 1 134 ? 17.701 -5.816 -19.432 1.00 79.69 134 THR A C 1
ATOM 1055 O O . THR A 1 134 ? 17.355 -5.209 -20.444 1.00 79.69 134 THR A O 1
ATOM 1058 N N . SER A 1 135 ? 16.961 -5.791 -18.318 1.00 79.44 135 SER A N 1
ATOM 1059 C CA . SER A 1 135 ? 15.650 -5.128 -18.212 1.00 79.44 135 SER A CA 1
ATOM 1060 C C . SER A 1 135 ? 15.728 -3.597 -18.218 1.00 79.44 135 SER A C 1
ATOM 1062 O O . SER A 1 135 ? 14.714 -2.928 -18.423 1.00 79.44 135 SER A O 1
ATOM 1064 N N . GLY A 1 136 ? 16.925 -3.028 -18.047 1.00 83.94 136 GLY A N 1
ATOM 1065 C CA . GLY A 1 136 ? 17.118 -1.585 -17.946 1.00 83.94 136 GLY A CA 1
ATOM 1066 C C . GLY A 1 136 ? 16.473 -0.997 -16.686 1.00 83.94 136 GLY A C 1
ATOM 1067 O O . GLY A 1 136 ? 16.099 -1.709 -15.757 1.00 83.94 136 GLY A O 1
ATOM 1068 N N . ARG A 1 137 ? 16.362 0.333 -16.644 1.00 90.19 137 ARG A N 1
ATOM 1069 C CA . ARG A 1 137 ? 15.838 1.056 -15.478 1.00 90.19 137 ARG A CA 1
ATOM 1070 C C . ARG A 1 137 ? 14.314 0.959 -15.391 1.00 90.19 137 ARG A C 1
ATOM 1072 O O . ARG A 1 137 ? 13.629 1.109 -16.404 1.00 90.19 137 ARG A O 1
ATOM 1079 N N . VAL A 1 138 ? 13.780 0.821 -14.177 1.00 94.06 138 VAL A N 1
ATOM 1080 C CA . VAL A 1 138 ? 12.332 0.852 -13.913 1.00 94.06 138 VAL A CA 1
ATOM 1081 C C . VAL A 1 138 ? 11.998 1.941 -12.904 1.00 94.06 138 VAL A C 1
ATOM 1083 O O . VAL A 1 138 ? 12.618 2.049 -11.852 1.00 94.06 138 VAL A O 1
ATOM 1086 N N . PHE A 1 139 ? 11.003 2.762 -13.232 1.00 95.12 139 PHE A N 1
ATOM 1087 C CA . PHE A 1 139 ? 10.484 3.803 -12.351 1.00 95.12 139 PHE A CA 1
ATOM 1088 C C . PHE A 1 139 ? 9.178 3.344 -11.716 1.00 95.12 139 PHE A C 1
ATOM 1090 O O . PHE A 1 139 ? 8.222 3.024 -12.422 1.00 95.12 139 PHE A O 1
ATOM 1097 N N . VAL A 1 140 ? 9.120 3.367 -10.388 1.00 97.81 140 VAL A N 1
ATOM 1098 C CA . VAL A 1 140 ? 7.953 2.940 -9.612 1.00 97.81 140 VAL A CA 1
ATOM 1099 C C . VAL A 1 140 ? 7.422 4.134 -8.831 1.00 97.81 140 VAL A C 1
ATOM 1101 O O . VAL A 1 140 ? 8.150 4.714 -8.031 1.00 97.81 140 VAL A O 1
ATOM 1104 N N . ASN A 1 141 ? 6.175 4.532 -9.085 1.00 98.31 141 ASN A N 1
ATOM 1105 C CA . ASN A 1 141 ? 5.555 5.686 -8.431 1.00 98.31 141 ASN A CA 1
ATOM 1106 C C . ASN A 1 141 ? 4.089 5.415 -8.086 1.00 98.31 141 ASN A C 1
ATOM 1108 O O . ASN A 1 141 ? 3.454 4.523 -8.646 1.00 98.31 141 ASN A O 1
ATOM 1112 N N . CYS A 1 142 ? 3.554 6.222 -7.172 1.00 97.44 142 CYS A N 1
ATOM 1113 C CA . CYS A 1 142 ? 2.143 6.229 -6.810 1.00 97.44 142 CYS A CA 1
ATOM 1114 C C . CYS A 1 142 ? 1.564 7.615 -7.107 1.00 97.44 142 CYS A C 1
ATOM 1116 O O . CYS A 1 142 ? 2.231 8.617 -6.849 1.00 97.44 142 CYS A O 1
ATOM 1118 N N . VAL A 1 143 ? 0.344 7.681 -7.640 1.00 97.94 143 VAL A N 1
ATOM 1119 C CA . VAL A 1 143 ? -0.304 8.945 -8.018 1.00 97.94 143 VAL A CA 1
ATOM 1120 C C . VAL A 1 143 ? -1.719 9.037 -7.460 1.00 97.94 143 VAL A C 1
ATOM 1122 O O . VAL A 1 143 ? -2.496 8.091 -7.564 1.00 97.94 143 VAL A O 1
ATOM 1125 N N . HIS A 1 144 ? -2.070 10.184 -6.882 1.00 97.00 144 HIS A N 1
ATOM 1126 C CA . HIS A 1 144 ? -3.459 10.534 -6.597 1.00 97.00 144 HIS A CA 1
ATOM 1127 C C . HIS A 1 144 ? -4.028 11.300 -7.801 1.00 97.00 144 HIS A C 1
ATOM 1129 O O . HIS A 1 144 ? -3.467 12.336 -8.156 1.00 97.00 144 HIS A O 1
ATOM 1135 N N . PRO A 1 145 ? -5.119 10.827 -8.430 1.00 96.56 145 PRO A N 1
ATOM 1136 C CA . PRO A 1 145 ? -5.658 11.451 -9.641 1.00 96.56 145 PRO A CA 1
ATOM 1137 C C . PRO A 1 145 ? -6.503 12.712 -9.378 1.00 96.56 145 PRO A C 1
ATOM 1139 O O . PRO A 1 145 ? -7.060 13.268 -10.320 1.00 96.56 145 PRO A O 1
ATOM 1142 N N . GLY A 1 146 ? -6.635 13.150 -8.123 1.00 94.38 146 GLY A N 1
ATOM 1143 C CA . GLY A 1 146 ? -7.631 14.140 -7.717 1.00 94.38 146 GLY A CA 1
ATOM 1144 C C . GLY A 1 146 ? -8.990 13.505 -7.418 1.00 94.38 146 GLY A C 1
ATOM 1145 O O . GLY A 1 146 ? -9.155 12.280 -7.447 1.00 94.38 146 GLY A O 1
ATOM 1146 N N . TYR A 1 147 ? -9.978 14.346 -7.117 1.00 91.75 147 TYR A N 1
ATOM 1147 C CA . TYR A 1 147 ? -11.366 13.917 -6.988 1.00 91.75 147 TYR A CA 1
ATOM 1148 C C . TYR A 1 147 ? -12.010 13.838 -8.378 1.00 91.75 147 TYR A C 1
ATOM 1150 O O . TYR A 1 147 ? -12.276 14.858 -9.013 1.00 91.75 147 TYR A O 1
ATOM 1158 N N . VAL A 1 148 ? -12.226 12.615 -8.865 1.00 92.12 148 VAL A N 1
ATOM 1159 C CA . VAL A 1 148 ? -12.690 12.353 -10.235 1.00 92.12 148 VAL A CA 1
ATOM 1160 C C . VAL A 1 148 ? -14.132 11.848 -10.220 1.00 92.12 148 VAL A C 1
ATOM 1162 O O . VAL A 1 148 ? -14.486 10.946 -9.453 1.00 92.12 148 VAL A O 1
ATOM 1165 N N . ARG A 1 149 ? -14.974 12.406 -11.098 1.00 92.06 149 ARG A N 1
ATOM 1166 C CA . ARG A 1 149 ? -16.355 11.947 -11.299 1.00 92.06 149 ARG A CA 1
ATOM 1167 C C . ARG A 1 149 ? -16.353 10.581 -11.988 1.00 92.06 149 ARG A C 1
ATOM 1169 O O . ARG A 1 149 ? -16.068 10.483 -13.176 1.00 92.06 149 ARG A O 1
ATOM 1176 N N . THR A 1 150 ? -16.656 9.540 -1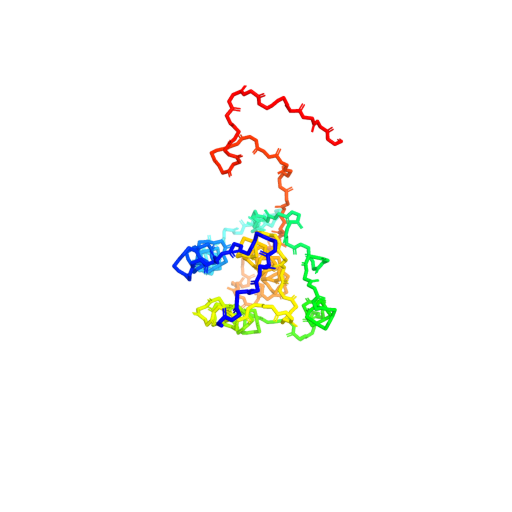1.220 1.00 91.25 150 THR A N 1
ATOM 1177 C CA . THR A 1 150 ? -16.721 8.136 -11.654 1.00 91.25 150 THR A CA 1
ATOM 1178 C C . THR A 1 150 ? -17.796 7.417 -10.838 1.00 91.25 150 THR A C 1
ATOM 1180 O O . THR A 1 150 ? -18.272 7.960 -9.841 1.00 91.25 150 THR A O 1
ATOM 1183 N N . ASP A 1 151 ? -18.127 6.174 -11.186 1.00 92.88 151 ASP A N 1
ATOM 1184 C CA . ASP A 1 151 ? -19.065 5.360 -10.396 1.00 92.88 151 ASP A CA 1
ATOM 1185 C C . ASP A 1 151 ? -18.618 5.210 -8.925 1.00 92.88 151 ASP A C 1
ATOM 1187 O O . ASP A 1 151 ? -19.448 5.175 -8.016 1.00 92.88 151 ASP A O 1
ATOM 1191 N N . LEU A 1 152 ? -17.301 5.225 -8.664 1.00 89.25 152 LEU A N 1
ATOM 1192 C CA . LEU A 1 152 ? -16.728 5.142 -7.315 1.00 89.25 152 LEU A CA 1
ATOM 1193 C C . LEU A 1 152 ? -17.124 6.328 -6.420 1.00 89.25 152 LEU A C 1
ATOM 1195 O O . LEU A 1 152 ? -17.226 6.164 -5.207 1.00 89.25 152 LEU A O 1
ATOM 1199 N N . THR A 1 153 ? -17.328 7.520 -6.991 1.00 86.19 153 THR A N 1
ATOM 1200 C CA . THR A 1 153 ? -17.679 8.728 -6.226 1.00 86.19 153 THR A CA 1
ATOM 1201 C C . THR A 1 153 ? -19.181 8.924 -6.060 1.00 86.19 153 THR A C 1
ATOM 1203 O O . THR A 1 153 ? -19.576 9.816 -5.314 1.00 86.19 153 THR A O 1
ATOM 1206 N N . SER A 1 154 ? -20.011 8.077 -6.690 1.00 72.44 154 SER A N 1
ATOM 1207 C CA . SER A 1 154 ? -21.477 8.053 -6.531 1.00 72.44 154 SER A CA 1
ATOM 1208 C C . SER A 1 154 ? -22.138 9.439 -6.624 1.00 72.44 154 SER A C 1
ATOM 1210 O O . SER A 1 154 ? -23.162 9.695 -5.988 1.00 72.44 154 SER A O 1
ATOM 1212 N N . LEU A 1 155 ? -21.555 10.349 -7.413 1.00 60.47 155 LEU A N 1
ATOM 1213 C CA . LEU A 1 155 ? -22.142 11.655 -7.683 1.00 60.47 155 LEU A CA 1
ATOM 1214 C C . LEU A 1 155 ? -23.406 11.432 -8.514 1.00 60.47 155 LEU A C 1
ATOM 1216 O O . LEU A 1 155 ? -23.340 11.245 -9.729 1.00 60.47 155 LEU A O 1
ATOM 1220 N N . THR A 1 156 ? -24.558 11.441 -7.846 1.00 47.75 156 THR A N 1
ATOM 1221 C CA . THR A 1 156 ? -25.837 11.690 -8.518 1.00 47.75 156 THR A CA 1
ATOM 1222 C C . THR A 1 156 ? -25.735 13.036 -9.241 1.00 47.75 156 THR A C 1
ATOM 1224 O O . THR A 1 156 ? -25.028 13.930 -8.772 1.00 47.75 156 THR A O 1
ATOM 1227 N N . ASP A 1 157 ? -26.401 13.180 -10.388 1.00 52.97 157 ASP A N 1
ATOM 1228 C CA . ASP A 1 157 ? -26.234 14.277 -11.361 1.00 52.97 157 ASP A CA 1
ATOM 1229 C C . ASP A 1 157 ? -26.349 15.728 -10.824 1.00 52.97 157 ASP A C 1
ATOM 1231 O O . ASP A 1 157 ? -26.134 16.671 -11.580 1.00 52.97 157 ASP A O 1
ATOM 1235 N N . ASN A 1 158 ? -26.618 15.937 -9.529 1.00 46.12 158 ASN A N 1
ATOM 1236 C CA . ASN A 1 158 ? -26.926 17.228 -8.911 1.00 46.12 158 ASN A CA 1
ATOM 1237 C C . ASN A 1 158 ? -25.910 17.759 -7.880 1.00 46.12 158 ASN A C 1
ATOM 1239 O O . ASN A 1 158 ? -26.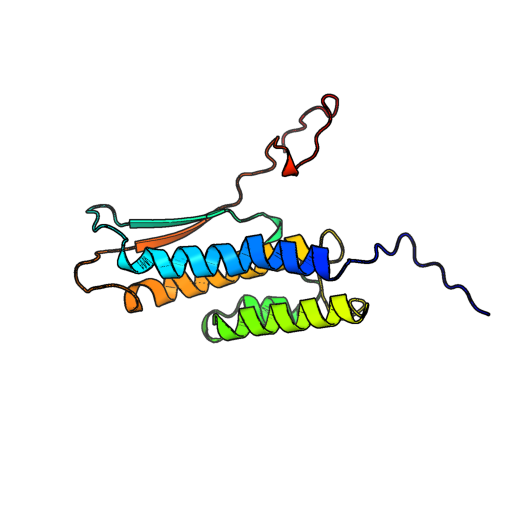192 18.769 -7.235 1.00 46.12 158 ASN A O 1
ATOM 1243 N N . GLN A 1 159 ? -24.734 17.152 -7.702 1.00 48.62 159 GLN A N 1
ATOM 1244 C CA . GLN A 1 159 ? -23.675 17.786 -6.903 1.00 48.62 159 GLN A CA 1
ATOM 1245 C C . GLN A 1 159 ? -22.707 18.549 -7.810 1.00 48.62 159 GLN A C 1
ATOM 1247 O O . GLN A 1 159 ? -21.875 17.963 -8.503 1.00 48.62 159 GLN A O 1
ATOM 1252 N N . ALA A 1 160 ? -22.863 19.878 -7.821 1.00 45.50 160 ALA A N 1
ATOM 1253 C CA . ALA A 1 160 ? -21.993 20.792 -8.544 1.00 45.50 160 ALA A CA 1
ATOM 1254 C C . ALA A 1 160 ? -20.533 20.573 -8.125 1.00 45.50 160 ALA A C 1
ATOM 1256 O O . ALA A 1 160 ? -20.195 20.578 -6.942 1.00 45.50 160 ALA A O 1
ATOM 1257 N N . TRP A 1 161 ? -19.680 20.369 -9.123 1.00 46.28 161 TRP A N 1
ATOM 1258 C CA . TRP A 1 161 ? -18.237 20.283 -8.971 1.00 46.28 161 TRP A CA 1
ATOM 1259 C C . TRP A 1 161 ? -17.710 21.592 -8.364 1.00 46.28 161 TRP A C 1
ATOM 1261 O O . TRP A 1 161 ? -17.822 22.646 -8.988 1.00 46.28 161 TRP A O 1
ATOM 1271 N N . ILE A 1 162 ? -17.160 21.527 -7.149 1.00 45.16 162 ILE A N 1
ATOM 1272 C CA . ILE A 1 162 ? -16.421 22.636 -6.536 1.00 45.16 162 ILE A CA 1
ATOM 1273 C C . ILE A 1 162 ? -14.932 22.283 -6.647 1.00 45.16 162 ILE A C 1
ATOM 1275 O O . ILE A 1 162 ? -14.484 21.374 -5.943 1.00 45.16 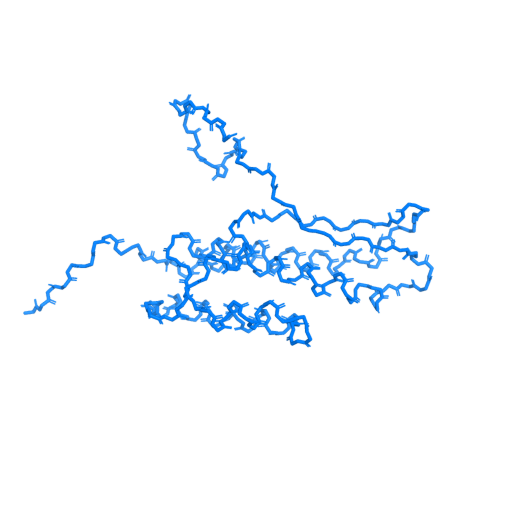162 ILE A O 1
ATOM 1279 N N . PRO A 1 163 ? -14.167 22.927 -7.545 1.00 38.28 163 PRO A N 1
ATOM 1280 C CA . PRO A 1 163 ? -12.722 22.760 -7.570 1.00 38.28 163 PRO A CA 1
ATOM 1281 C C . PRO A 1 163 ? -12.099 23.346 -6.303 1.00 38.28 163 PRO A C 1
ATOM 1283 O O . PRO A 1 163 ? -12.539 24.386 -5.811 1.00 38.28 163 PRO A O 1
ATOM 1286 N N . SER A 1 164 ? -11.071 22.661 -5.802 1.00 49.78 164 SER A N 1
ATOM 1287 C CA . SER A 1 164 ? -10.116 23.183 -4.819 1.00 49.78 164 SER A CA 1
ATOM 1288 C C . SER A 1 164 ? -9.240 24.276 -5.412 1.00 49.78 164 SER A C 1
ATOM 1290 O O . SER A 1 164 ? -8.781 24.047 -6.557 1.00 49.78 164 SER A O 1
#